Protein AF-A0AAD6DM71-F1 (afdb_monomer_lite)

Structure (mmCIF, N/CA/C/O backbone):
data_AF-A0AAD6DM71-F1
#
_entry.id   AF-A0AAD6DM71-F1
#
loop_
_atom_site.group_PDB
_atom_site.id
_atom_site.type_symbol
_atom_site.label_atom_id
_atom_site.label_alt_id
_atom_site.label_comp_id
_atom_site.label_asym_id
_atom_site.label_entity_id
_atom_site.label_seq_id
_atom_site.pdbx_PDB_ins_code
_atom_site.Cartn_x
_atom_site.Cartn_y
_atom_site.Cartn_z
_atom_site.occupancy
_atom_site.B_iso_or_equiv
_atom_site.auth_seq_id
_atom_site.auth_comp_id
_atom_site.auth_asym_id
_atom_site.auth_atom_id
_atom_site.pdbx_PDB_model_num
ATOM 1 N N . MET A 1 1 ? 9.563 -10.108 5.246 1.00 63.88 1 MET A N 1
ATOM 2 C CA . MET A 1 1 ? 9.127 -10.812 4.021 1.00 63.88 1 MET A CA 1
ATOM 3 C C . MET A 1 1 ? 7.774 -10.312 3.507 1.00 63.88 1 MET A C 1
ATOM 5 O O . MET A 1 1 ? 7.752 -9.778 2.412 1.00 63.88 1 MET A O 1
ATOM 9 N N . LEU A 1 2 ? 6.675 -10.372 4.280 1.00 80.88 2 LEU A N 1
ATOM 10 C CA . LEU A 1 2 ? 5.349 -9.862 3.848 1.00 80.88 2 LEU A CA 1
ATOM 11 C C . LEU A 1 2 ? 5.328 -8.441 3.230 1.00 80.88 2 LEU A C 1
ATOM 13 O O . LEU A 1 2 ? 4.625 -8.255 2.240 1.00 80.88 2 LEU A O 1
ATOM 17 N N . PRO A 1 3 ? 6.107 -7.454 3.722 1.00 83.38 3 PRO A N 1
ATOM 18 C CA . PRO A 1 3 ? 6.134 -6.116 3.121 1.00 83.38 3 PRO A CA 1
ATOM 19 C C . PRO A 1 3 ? 6.636 -6.101 1.672 1.00 83.38 3 PRO A C 1
ATOM 21 O O . PRO A 1 3 ? 6.088 -5.388 0.842 1.00 83.38 3 PRO A O 1
ATOM 24 N N . GLN A 1 4 ? 7.641 -6.921 1.357 1.00 84.81 4 GLN A N 1
ATOM 25 C CA . GLN A 1 4 ? 8.202 -7.021 0.007 1.00 84.81 4 GLN A CA 1
ATOM 26 C C . GLN A 1 4 ? 7.200 -7.681 -0.945 1.00 84.81 4 GLN A C 1
ATOM 28 O O . GLN A 1 4 ? 7.018 -7.204 -2.057 1.00 84.81 4 GLN A O 1
ATOM 33 N N . ILE A 1 5 ? 6.478 -8.708 -0.477 1.00 90.19 5 ILE A N 1
ATOM 34 C CA . ILE A 1 5 ? 5.402 -9.345 -1.253 1.00 90.19 5 ILE A CA 1
ATOM 35 C C . ILE A 1 5 ? 4.307 -8.321 -1.578 1.00 90.19 5 ILE A C 1
ATOM 37 O O . ILE A 1 5 ? 3.861 -8.253 -2.720 1.00 90.19 5 ILE A O 1
ATOM 41 N N . ALA A 1 6 ? 3.905 -7.492 -0.609 1.00 92.19 6 ALA A N 1
ATOM 42 C CA . ALA A 1 6 ? 2.906 -6.448 -0.831 1.00 92.19 6 ALA A CA 1
ATOM 43 C C . ALA A 1 6 ? 3.369 -5.402 -1.854 1.00 92.19 6 ALA A C 1
ATOM 45 O O . ALA A 1 6 ? 2.600 -5.056 -2.744 1.00 92.19 6 ALA A O 1
ATOM 46 N N . ILE A 1 7 ? 4.628 -4.961 -1.775 1.00 90.50 7 ILE A N 1
ATOM 47 C CA . ILE A 1 7 ? 5.231 -4.056 -2.766 1.00 90.50 7 ILE A CA 1
ATOM 48 C C . ILE A 1 7 ? 5.179 -4.676 -4.166 1.00 90.50 7 ILE A C 1
ATOM 50 O O . ILE A 1 7 ? 4.708 -4.025 -5.093 1.00 90.50 7 ILE A O 1
ATOM 54 N N . THR A 1 8 ? 5.598 -5.938 -4.321 1.00 91.38 8 THR A N 1
ATOM 55 C CA . THR A 1 8 ? 5.531 -6.643 -5.611 1.00 91.38 8 THR A CA 1
ATOM 56 C C . THR A 1 8 ? 4.101 -6.726 -6.132 1.00 91.38 8 THR A C 1
ATOM 58 O O . THR A 1 8 ? 3.880 -6.527 -7.321 1.00 91.38 8 THR A O 1
ATOM 61 N N . CYS A 1 9 ? 3.115 -6.967 -5.262 1.00 94.88 9 CYS A N 1
ATOM 6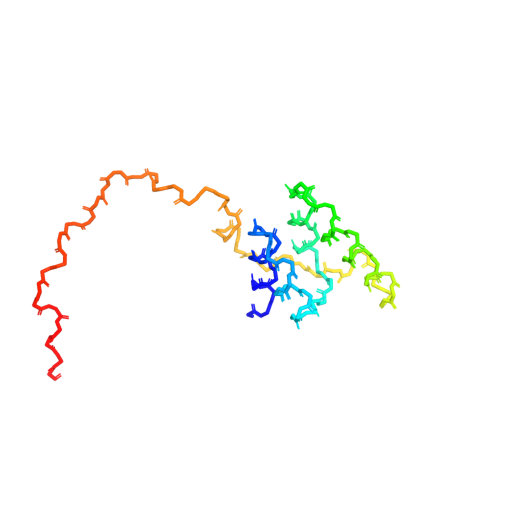2 C CA . CYS A 1 9 ? 1.721 -7.008 -5.696 1.00 94.88 9 CYS A CA 1
ATOM 63 C C . CYS A 1 9 ? 1.239 -5.660 -6.233 1.00 94.88 9 CYS A C 1
ATOM 65 O O . CYS A 1 9 ? 0.515 -5.650 -7.217 1.00 94.88 9 CYS A O 1
ATOM 67 N N . VAL A 1 10 ? 1.639 -4.545 -5.615 1.00 94.00 10 VAL A N 1
ATOM 68 C CA . VAL A 1 10 ? 1.277 -3.200 -6.089 1.00 94.00 10 VAL A CA 1
ATOM 69 C C . VAL A 1 10 ? 1.986 -2.873 -7.406 1.00 94.00 10 VAL A C 1
ATOM 71 O O . VAL A 1 10 ? 1.351 -2.379 -8.329 1.00 94.00 10 VAL A O 1
ATOM 74 N N . LEU A 1 11 ? 3.283 -3.180 -7.520 1.00 91.50 11 LEU A N 1
ATOM 75 C CA . LEU A 1 11 ? 4.066 -2.922 -8.737 1.00 91.50 11 LEU A CA 1
ATOM 76 C C . LEU A 1 11 ? 3.581 -3.741 -9.942 1.00 91.50 11 LEU A C 1
ATOM 78 O O . LEU A 1 11 ? 3.589 -3.240 -11.060 1.00 91.50 11 LEU A O 1
ATOM 82 N N . CYS A 1 12 ? 3.186 -4.996 -9.720 1.00 93.88 12 CYS A N 1
ATOM 83 C CA . CYS A 1 12 ? 2.758 -5.918 -10.776 1.00 93.88 12 CYS A CA 1
ATOM 84 C C . CYS A 1 12 ? 1.232 -5.993 -10.959 1.00 93.88 12 CYS A C 1
ATOM 86 O O . CYS A 1 12 ? 0.767 -6.848 -11.707 1.00 93.88 12 CYS A O 1
ATOM 88 N N . ASP A 1 13 ? 0.460 -5.152 -10.266 1.00 94.38 13 ASP A N 1
ATOM 89 C CA . ASP A 1 13 ? -1.011 -5.134 -10.299 1.00 94.38 13 ASP A CA 1
ATOM 90 C C . ASP A 1 13 ? -1.682 -6.479 -9.920 1.00 94.38 13 ASP A C 1
ATOM 92 O O . ASP A 1 13 ? -2.695 -6.913 -10.468 1.00 94.38 13 ASP A O 1
ATOM 96 N N . TYR A 1 14 ? -1.119 -7.190 -8.938 1.00 95.75 14 TYR A N 1
ATOM 97 C CA . TYR A 1 14 ? -1.661 -8.456 -8.429 1.00 95.75 14 TYR A CA 1
ATOM 98 C C . TYR A 1 14 ? -2.699 -8.236 -7.323 1.00 95.75 14 TYR A C 1
ATOM 100 O O . TYR A 1 14 ? -2.511 -8.661 -6.176 1.00 95.75 14 TYR A O 1
ATOM 108 N N . GLN A 1 15 ? -3.814 -7.578 -7.658 1.00 95.56 15 GLN A N 1
ATOM 109 C CA . GLN A 1 15 ? -4.861 -7.187 -6.704 1.00 95.56 15 GLN A CA 1
ATOM 110 C C . GLN A 1 15 ? -5.371 -8.357 -5.846 1.00 95.56 15 GLN A C 1
ATOM 112 O O . GLN A 1 15 ? -5.366 -8.258 -4.622 1.00 95.56 15 GLN A O 1
ATOM 117 N N . SER A 1 16 ? -5.728 -9.499 -6.440 1.00 96.12 1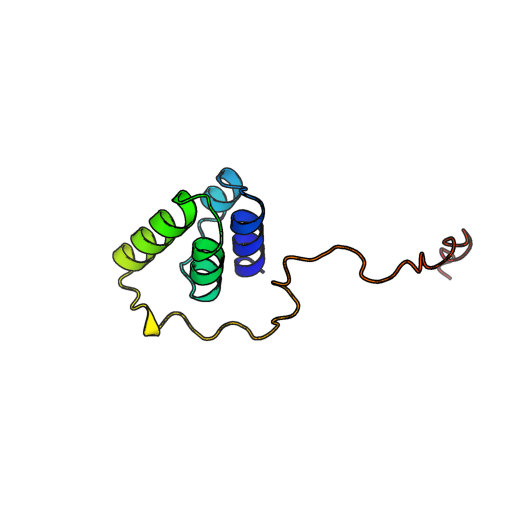6 SER A N 1
ATOM 118 C CA . SER A 1 16 ? -6.262 -10.634 -5.666 1.00 96.12 16 SER A CA 1
ATOM 119 C C . SER A 1 16 ? -5.258 -11.198 -4.652 1.00 96.12 16 SER A C 1
ATOM 121 O O . SER A 1 16 ? -5.638 -11.664 -3.577 1.00 96.12 16 SER A O 1
ATOM 123 N N . LEU A 1 17 ? -3.957 -11.166 -4.973 1.00 96.38 17 LEU A N 1
ATOM 124 C CA . LEU A 1 17 ? -2.912 -11.589 -4.040 1.00 96.38 17 LEU A CA 1
ATOM 125 C C . LEU A 1 17 ? -2.730 -10.564 -2.921 1.00 96.38 17 LEU A C 1
ATOM 127 O O . LEU A 1 17 ? -2.617 -10.953 -1.760 1.00 96.38 17 LEU A O 1
ATOM 131 N N . TYR A 1 18 ? -2.733 -9.279 -3.272 1.00 96.50 18 TYR A N 1
ATOM 132 C CA . TYR A 1 18 ? -2.679 -8.169 -2.328 1.00 96.50 18 TYR A CA 1
ATOM 133 C C . TYR A 1 18 ? -3.824 -8.242 -1.304 1.00 96.50 18 TYR A C 1
ATOM 135 O O . TYR A 1 18 ? -3.581 -8.213 -0.097 1.00 96.50 18 TYR A O 1
ATOM 143 N N . GLU A 1 19 ? -5.061 -8.428 -1.767 1.00 96.19 19 GLU A N 1
ATOM 144 C CA . GLU A 1 19 ? -6.239 -8.574 -0.905 1.00 96.19 19 GLU A CA 1
ATOM 145 C C . GLU A 1 19 ? -6.095 -9.784 0.025 1.00 96.19 19 GLU A C 1
ATOM 147 O O . GLU A 1 19 ? -6.354 -9.687 1.225 1.00 96.19 19 GLU A O 1
ATOM 152 N N . ARG A 1 20 ? -5.594 -10.910 -0.503 1.00 96.00 20 ARG A N 1
ATOM 153 C CA . ARG A 1 20 ? -5.383 -12.143 0.266 1.00 96.00 20 ARG A CA 1
ATOM 154 C C . ARG A 1 20 ? -4.344 -11.994 1.376 1.00 96.00 20 ARG A C 1
ATOM 156 O O . ARG A 1 20 ? -4.531 -12.559 2.450 1.00 96.00 20 ARG A O 1
ATOM 163 N N . ILE A 1 21 ? -3.235 -11.296 1.122 1.00 94.12 21 ILE A N 1
ATOM 164 C CA . ILE A 1 21 ? -2.187 -11.089 2.140 1.00 94.12 21 ILE A CA 1
ATOM 165 C C . ILE A 1 21 ? -2.534 -9.965 3.121 1.00 94.12 21 ILE A C 1
ATOM 167 O O . ILE A 1 21 ? -1.889 -9.873 4.164 1.00 94.12 21 ILE A O 1
ATOM 171 N N . ASN A 1 22 ? -3.537 -9.140 2.797 1.00 93.75 22 ASN A N 1
ATOM 172 C CA . ASN A 1 22 ? -4.132 -8.138 3.675 1.00 93.75 22 ASN A CA 1
ATOM 173 C C . ASN A 1 22 ? -3.081 -7.258 4.389 1.00 93.75 22 ASN A C 1
ATOM 175 O O . ASN A 1 22 ? -2.996 -7.276 5.621 1.00 93.75 22 ASN A O 1
ATOM 179 N N . PRO A 1 23 ? -2.230 -6.522 3.648 1.00 91.50 23 PRO A N 1
ATOM 180 C CA . PRO A 1 23 ? -1.054 -5.898 4.234 1.00 91.50 23 PRO A CA 1
ATOM 181 C C . PRO A 1 23 ? -1.428 -4.764 5.194 1.00 91.50 23 PRO A C 1
ATOM 183 O O . PRO A 1 23 ? -2.373 -4.004 4.969 1.00 91.50 23 PRO A O 1
ATOM 186 N N . THR A 1 24 ? -0.644 -4.625 6.265 1.00 90.12 24 THR A N 1
ATOM 187 C CA . THR A 1 24 ? -0.686 -3.439 7.127 1.00 90.12 24 THR A CA 1
ATOM 188 C C . THR A 1 24 ? -0.151 -2.234 6.350 1.00 90.12 24 THR A C 1
ATOM 190 O O . THR A 1 24 ? 0.920 -2.355 5.742 1.00 90.12 24 THR A O 1
ATOM 193 N N . PRO A 1 25 ? -0.830 -1.075 6.389 1.00 89.50 25 PRO A N 1
ATOM 194 C CA . PRO A 1 25 ? -0.317 0.151 5.793 1.00 89.50 25 PRO A CA 1
ATOM 195 C C . PRO A 1 25 ? 1.090 0.482 6.299 1.00 89.50 25 PRO A C 1
ATOM 197 O O . PRO A 1 25 ? 1.382 0.394 7.491 1.00 89.50 25 PRO A O 1
ATOM 200 N N . ARG A 1 26 ? 1.982 0.836 5.372 1.00 86.38 26 ARG A N 1
ATOM 201 C CA . ARG A 1 26 ? 3.367 1.251 5.634 1.00 86.38 26 ARG A CA 1
ATOM 202 C C . ARG A 1 26 ? 3.751 2.358 4.670 1.00 86.38 26 ARG A C 1
ATOM 204 O O . ARG A 1 26 ? 3.266 2.379 3.541 1.00 86.38 26 ARG A O 1
ATOM 211 N N . LYS A 1 27 ? 4.673 3.227 5.085 1.00 82.94 27 LYS A N 1
ATOM 212 C CA . LYS A 1 27 ? 5.099 4.387 4.296 1.00 82.94 27 LYS A CA 1
ATOM 213 C C . LYS A 1 27 ? 5.647 3.971 2.934 1.00 82.94 27 LYS A C 1
ATOM 215 O O . LYS A 1 27 ? 5.208 4.500 1.923 1.00 82.94 27 LYS A O 1
ATOM 220 N N . SER A 1 28 ? 6.518 2.960 2.907 1.00 83.62 28 SER A N 1
ATOM 221 C CA . SER A 1 28 ? 7.078 2.409 1.668 1.00 83.62 28 SER A CA 1
ATOM 222 C C . SER A 1 28 ? 6.002 1.883 0.714 1.00 83.62 28 SER A C 1
ATOM 224 O O . SER A 1 28 ? 6.061 2.141 -0.482 1.00 83.62 28 SER A O 1
ATOM 226 N N . LEU A 1 29 ? 4.983 1.198 1.235 1.00 87.12 29 LEU A N 1
ATOM 227 C CA . LEU A 1 29 ? 3.899 0.645 0.425 1.00 87.12 29 LEU A CA 1
ATOM 228 C C . LEU A 1 29 ? 2.982 1.743 -0.140 1.00 87.12 29 LEU A C 1
ATOM 230 O O . LEU A 1 29 ? 2.588 1.666 -1.300 1.00 87.12 29 LEU A O 1
ATOM 234 N N . ILE A 1 30 ? 2.699 2.789 0.644 1.00 88.62 30 ILE A N 1
ATOM 235 C CA . ILE A 1 30 ? 1.937 3.966 0.194 1.00 88.62 30 ILE A CA 1
ATOM 236 C C . ILE A 1 30 ? 2.720 4.750 -0.865 1.00 88.62 30 ILE A C 1
ATOM 238 O O . ILE A 1 30 ? 2.150 5.162 -1.872 1.00 88.62 30 ILE A O 1
ATOM 242 N N . GLU A 1 31 ? 4.025 4.950 -0.674 1.00 86.88 31 GLU A N 1
ATOM 243 C CA . GLU A 1 31 ? 4.875 5.628 -1.659 1.00 86.88 31 GLU A CA 1
ATOM 244 C C . GLU A 1 31 ? 4.931 4.877 -2.990 1.00 86.88 31 GLU A C 1
ATOM 246 O O . GLU A 1 31 ? 4.898 5.513 -4.041 1.00 86.88 31 GLU A O 1
ATOM 251 N N . VAL A 1 32 ? 4.978 3.542 -2.953 1.00 89.56 32 VAL A N 1
ATOM 252 C CA . VAL A 1 32 ? 4.885 2.713 -4.160 1.00 89.56 32 VAL A CA 1
ATOM 253 C C . VAL A 1 32 ? 3.501 2.850 -4.796 1.00 89.56 32 VAL A C 1
ATOM 255 O O . VAL A 1 32 ? 3.421 3.129 -5.987 1.00 89.56 32 VAL A O 1
ATOM 258 N N . ALA A 1 33 ? 2.418 2.753 -4.018 1.00 91.75 33 ALA A N 1
ATOM 259 C CA . ALA A 1 33 ? 1.054 2.895 -4.533 1.00 91.75 33 ALA A CA 1
ATOM 260 C C . ALA A 1 33 ? 0.791 4.264 -5.187 1.00 91.75 33 ALA A C 1
ATOM 262 O O . ALA A 1 33 ? 0.091 4.331 -6.188 1.00 91.75 33 ALA A O 1
ATOM 263 N N . ARG A 1 34 ? 1.405 5.349 -4.689 1.00 89.94 34 ARG A N 1
ATOM 264 C CA . ARG A 1 34 ? 1.326 6.692 -5.303 1.00 89.94 34 ARG A CA 1
ATOM 265 C C . ARG A 1 34 ? 1.982 6.795 -6.681 1.00 89.94 34 ARG A C 1
ATOM 267 O O . ARG A 1 34 ? 1.714 7.756 -7.396 1.00 89.94 34 ARG A O 1
ATOM 274 N N . ARG A 1 35 ? 2.888 5.876 -7.022 1.00 87.94 35 ARG A N 1
ATOM 275 C CA . ARG A 1 35 ? 3.629 5.873 -8.295 1.00 87.94 35 ARG A CA 1
ATOM 276 C C . ARG A 1 35 ? 2.969 5.008 -9.366 1.00 87.94 35 ARG A C 1
ATOM 278 O O . ARG A 1 35 ? 3.406 5.055 -10.509 1.00 87.94 35 ARG A O 1
ATOM 285 N N . ILE A 1 36 ? 1.974 4.207 -8.994 1.00 89.50 36 ILE A N 1
ATOM 286 C CA . ILE A 1 36 ? 1.277 3.289 -9.893 1.00 89.50 36 ILE A CA 1
ATOM 287 C C . ILE A 1 36 ? -0.046 3.917 -10.336 1.00 89.50 36 ILE A C 1
ATOM 289 O O . ILE A 1 36 ? -0.679 4.652 -9.584 1.00 89.50 36 ILE A O 1
ATOM 293 N N . GLU A 1 37 ? -0.455 3.637 -11.573 1.00 90.19 37 GLU A N 1
ATOM 294 C CA . GLU A 1 37 ? -1.664 4.215 -12.171 1.00 90.19 37 GLU A CA 1
ATOM 295 C C . GLU A 1 37 ? -2.956 3.664 -11.561 1.00 90.19 37 GLU A C 1
ATOM 297 O O . GLU A 1 37 ? -3.961 4.373 -11.526 1.00 90.19 37 GLU A O 1
ATOM 302 N N . ASN A 1 38 ? -2.944 2.417 -11.071 1.00 92.31 38 ASN A N 1
ATOM 303 C CA . ASN A 1 38 ? -4.117 1.797 -10.466 1.00 92.31 38 ASN A CA 1
ATOM 304 C C . ASN A 1 38 ? -4.456 2.474 -9.118 1.00 92.31 38 ASN A C 1
ATOM 306 O O . ASN A 1 38 ? -3.729 2.284 -8.135 1.00 92.31 38 ASN A O 1
ATOM 310 N N . PRO A 1 39 ? -5.584 3.209 -9.021 1.00 93.81 39 PRO A N 1
ATOM 311 C CA . PRO A 1 39 ? -5.930 3.960 -7.818 1.00 93.81 39 PRO A CA 1
ATOM 312 C C . PRO A 1 39 ? -6.381 3.070 -6.651 1.00 93.81 39 PRO A C 1
ATOM 314 O O . PRO A 1 39 ? -6.414 3.544 -5.513 1.00 93.81 39 PRO A O 1
ATOM 317 N N . PHE A 1 40 ? -6.721 1.799 -6.908 1.00 96.75 40 PHE A N 1
ATOM 318 C CA . PHE A 1 40 ? -7.229 0.862 -5.903 1.00 96.75 40 PHE A CA 1
ATOM 319 C C . PHE A 1 40 ? -6.300 0.760 -4.687 1.00 96.75 40 PHE A C 1
ATOM 321 O O . PHE A 1 40 ? -6.744 0.910 -3.550 1.00 96.75 40 PHE A O 1
ATOM 328 N N . TYR A 1 41 ? -5.002 0.549 -4.921 1.00 95.69 41 TYR A N 1
ATOM 329 C CA . TYR A 1 41 ? -4.046 0.283 -3.847 1.00 95.69 41 TYR A CA 1
ATOM 330 C C . TYR A 1 41 ? -3.877 1.46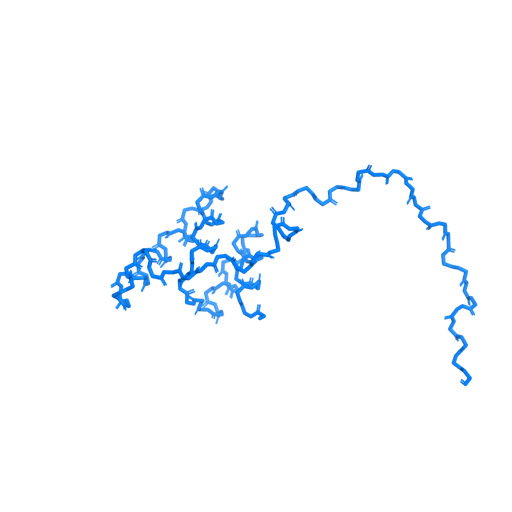6 -2.903 1.00 95.69 41 TYR A C 1
ATOM 332 O O . TYR A 1 41 ? -3.802 1.279 -1.690 1.00 95.69 41 TYR A O 1
ATOM 340 N N . LEU A 1 42 ? -3.816 2.685 -3.445 1.00 94.38 42 LEU A N 1
ATOM 341 C CA . LEU A 1 42 ? -3.669 3.881 -2.626 1.00 94.38 42 LEU A CA 1
ATOM 342 C C . LEU A 1 42 ? -4.918 4.101 -1.765 1.00 94.38 42 LEU A C 1
ATOM 344 O O . LEU A 1 42 ? -4.792 4.292 -0.559 1.00 94.38 42 LEU A O 1
ATOM 348 N N . GLN A 1 43 ? -6.106 3.990 -2.365 1.00 95.31 43 GLN A N 1
ATOM 349 C CA . GLN A 1 43 ? -7.376 4.170 -1.657 1.00 95.31 43 GLN A CA 1
ATOM 350 C C . GLN A 1 43 ? -7.568 3.137 -0.541 1.00 95.31 43 GLN A C 1
ATOM 352 O O . GLN A 1 43 ? -7.988 3.485 0.563 1.00 95.31 43 GLN A O 1
ATOM 357 N N . ASP A 1 44 ? -7.235 1.871 -0.802 1.00 95.62 44 ASP A N 1
ATOM 358 C CA . ASP A 1 44 ? -7.359 0.806 0.193 1.00 95.62 44 ASP A CA 1
ATOM 359 C C . ASP A 1 44 ? -6.371 0.993 1.358 1.00 95.62 44 ASP A C 1
ATOM 361 O O . ASP A 1 44 ? -6.747 0.872 2.526 1.00 95.62 44 ASP A O 1
ATOM 365 N N . LEU A 1 45 ? -5.121 1.376 1.073 1.00 93.56 45 LEU A N 1
ATOM 366 C CA . LEU A 1 45 ? -4.130 1.682 2.111 1.00 93.56 45 LEU A CA 1
ATOM 367 C C . LEU A 1 45 ? -4.539 2.884 2.966 1.00 93.56 45 LEU A C 1
ATOM 369 O O . LEU A 1 45 ? -4.376 2.841 4.189 1.00 93.56 45 LEU A O 1
ATOM 373 N N . GLU A 1 46 ? -5.075 3.935 2.342 1.00 91.00 46 GLU A N 1
ATOM 374 C CA . GLU A 1 46 ? -5.544 5.134 3.041 1.00 91.00 46 GLU A CA 1
ATOM 375 C C . GLU A 1 46 ? -6.731 4.826 3.958 1.00 91.00 46 GLU A C 1
ATOM 377 O O . GLU A 1 46 ? -6.746 5.219 5.132 1.00 91.00 46 GLU A O 1
ATOM 382 N N . LYS A 1 47 ? -7.689 4.042 3.451 1.00 93.31 47 LYS A N 1
ATOM 383 C CA . LYS A 1 47 ? -8.827 3.545 4.225 1.00 93.31 47 LYS A CA 1
ATOM 384 C C . LYS A 1 47 ? -8.368 2.733 5.436 1.00 93.31 47 LYS A C 1
ATOM 386 O O . LYS A 1 47 ? -8.758 3.044 6.558 1.00 93.31 47 LYS A O 1
ATOM 391 N N . ARG A 1 48 ? -7.495 1.740 5.238 1.00 91.94 48 ARG A N 1
ATOM 392 C CA . ARG A 1 48 ? -6.988 0.877 6.323 1.00 91.94 48 ARG A CA 1
ATOM 393 C C . ARG A 1 48 ? -6.258 1.656 7.404 1.00 91.94 48 ARG A C 1
ATOM 395 O O . ARG A 1 48 ? -6.399 1.346 8.581 1.00 91.94 48 ARG A O 1
ATOM 402 N N . ALA A 1 49 ? -5.444 2.631 7.018 1.00 88.12 49 ALA A N 1
ATOM 403 C CA . ALA A 1 49 ? -4.704 3.429 7.985 1.00 88.12 49 ALA A CA 1
ATOM 404 C C . ALA A 1 49 ? -5.640 4.330 8.798 1.00 88.12 49 ALA A C 1
ATOM 406 O O . ALA A 1 49 ? -5.468 4.427 10.011 1.00 88.12 49 ALA A O 1
ATOM 407 N N . THR A 1 50 ? -6.681 4.877 8.162 1.00 87.94 50 THR A N 1
ATOM 408 C CA . THR A 1 50 ? -7.750 5.610 8.854 1.00 87.94 50 THR A CA 1
ATOM 409 C C . THR A 1 50 ? -8.485 4.708 9.851 1.00 87.94 50 THR A C 1
ATOM 411 O O . THR A 1 50 ? -8.648 5.075 11.011 1.00 87.94 50 THR A O 1
ATOM 414 N N . GLU A 1 51 ? -8.875 3.498 9.435 1.00 89.50 51 GLU A N 1
ATOM 415 C CA . GLU A 1 51 ? -9.551 2.513 10.297 1.00 89.50 51 GLU A CA 1
ATOM 416 C C . GLU A 1 51 ? -8.679 2.048 11.475 1.00 89.50 51 GLU A C 1
ATOM 418 O O . GLU A 1 51 ? -9.200 1.723 12.541 1.00 89.50 51 GLU A O 1
ATOM 423 N N . GLN A 1 52 ? -7.354 2.024 11.302 1.00 84.12 52 GLN A N 1
ATOM 424 C CA . GLN A 1 52 ? -6.390 1.615 12.329 1.00 84.12 52 GLN A CA 1
ATOM 425 C C . GLN A 1 52 ? -5.887 2.782 13.194 1.00 84.12 52 GLN A C 1
ATOM 427 O O . GLN A 1 52 ? -5.091 2.550 14.104 1.00 84.12 52 GLN A O 1
ATOM 432 N N . GLY A 1 53 ? -6.327 4.020 12.930 1.00 83.38 53 GLY A N 1
ATOM 433 C CA . GLY A 1 53 ? -5.852 5.215 13.637 1.00 83.38 53 GLY A CA 1
ATOM 434 C C . GLY A 1 53 ? -4.350 5.464 13.461 1.00 83.38 53 GLY A C 1
ATOM 435 O O . GLY A 1 53 ? -3.694 5.965 14.373 1.00 83.38 53 GLY A O 1
ATOM 436 N N . LEU A 1 54 ? -3.782 5.047 12.324 1.00 77.19 54 LEU A N 1
ATOM 437 C CA . LEU A 1 54 ? -2.366 5.227 12.023 1.00 77.19 54 LEU A CA 1
ATOM 438 C C . LEU A 1 54 ? -2.134 6.636 11.476 1.00 77.19 54 LEU A C 1
ATOM 440 O O . LEU A 1 54 ? -2.534 6.952 10.358 1.00 77.19 54 LEU A O 1
ATOM 444 N N . GLU A 1 55 ? -1.432 7.460 12.248 1.00 68.06 55 GLU A N 1
ATOM 445 C CA . GLU A 1 55 ? -0.937 8.758 11.787 1.00 68.06 55 GLU A CA 1
ATOM 446 C C . GLU A 1 55 ? 0.172 8.570 10.740 1.00 68.06 55 GLU A C 1
ATOM 448 O O . GLU A 1 55 ? 1.086 7.753 10.913 1.00 68.06 55 GLU A O 1
ATOM 453 N N . TRP A 1 56 ? 0.132 9.353 9.657 1.00 61.56 56 TRP A N 1
ATOM 454 C CA . TRP A 1 56 ? 1.060 9.218 8.522 1.00 61.56 56 TRP A CA 1
ATOM 455 C C . TRP A 1 56 ? 2.537 9.365 8.897 1.00 61.56 56 TRP A C 1
ATOM 457 O O . TRP A 1 56 ? 3.401 8.782 8.238 1.00 61.56 56 TRP A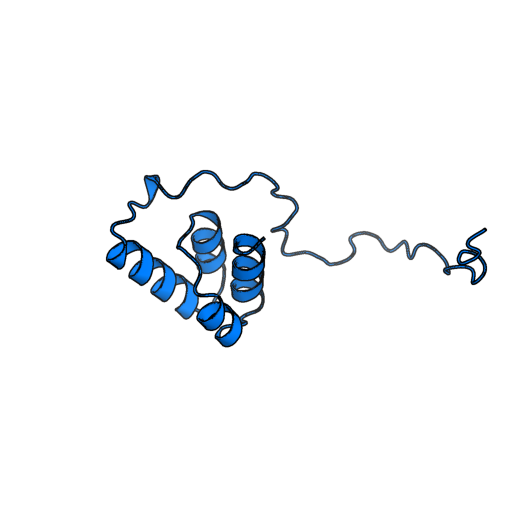 O 1
ATOM 467 N N . GLU A 1 57 ? 2.827 10.113 9.962 1.00 56.62 57 GLU A N 1
ATOM 468 C CA . GLU A 1 57 ? 4.180 10.311 10.487 1.00 56.62 57 GLU A CA 1
ATOM 469 C C . GLU A 1 57 ? 4.746 9.076 11.207 1.00 56.62 57 GLU A C 1
ATOM 471 O O . GLU A 1 57 ? 5.965 8.943 11.306 1.00 56.62 57 GLU A O 1
ATOM 476 N N . TYR A 1 58 ? 3.898 8.145 11.663 1.00 53.66 58 TYR A N 1
ATOM 477 C CA . TYR A 1 58 ? 4.313 6.975 12.451 1.00 53.66 58 TYR A CA 1
ATOM 478 C C . TYR A 1 58 ? 4.555 5.712 11.612 1.00 53.66 58 TYR A C 1
ATOM 480 O O . TYR A 1 58 ? 5.007 4.680 12.116 1.00 53.66 58 TYR A O 1
ATOM 488 N N . LEU A 1 59 ? 4.285 5.775 10.308 1.00 60.09 59 LEU A N 1
ATOM 489 C CA . LEU A 1 59 ? 4.651 4.717 9.380 1.00 60.09 59 LEU A CA 1
ATOM 490 C C . LEU A 1 59 ? 6.181 4.728 9.239 1.00 60.09 59 LEU A C 1
ATOM 492 O O . LEU A 1 59 ? 6.733 5.534 8.494 1.00 60.09 59 LEU A O 1
ATOM 496 N N . GLY A 1 60 ? 6.835 3.878 10.037 1.00 53.78 60 GLY A N 1
ATOM 497 C CA . GLY A 1 60 ? 8.275 3.870 10.303 1.00 53.78 60 GLY A CA 1
ATOM 498 C C . GLY A 1 60 ? 9.197 3.945 9.076 1.00 53.78 60 GLY A C 1
ATOM 499 O O . GLY A 1 60 ? 8.753 3.811 7.932 1.00 53.78 60 GLY A O 1
ATOM 500 N N . PRO A 1 61 ? 10.502 4.173 9.308 1.00 52.62 61 PRO A N 1
ATOM 501 C CA . PRO A 1 61 ? 11.463 4.424 8.244 1.00 52.62 61 PRO A CA 1
ATOM 502 C C . PRO A 1 61 ? 11.430 3.316 7.194 1.00 52.62 61 PRO A C 1
ATOM 504 O O . PRO A 1 61 ? 11.296 2.135 7.516 1.00 52.62 61 PRO A O 1
ATOM 507 N N . ILE A 1 62 ? 11.572 3.730 5.934 1.00 57.03 62 ILE A N 1
ATOM 508 C CA . ILE A 1 62 ? 11.828 2.831 4.814 1.00 57.03 62 ILE A CA 1
ATOM 509 C C . ILE A 1 62 ? 13.062 2.026 5.209 1.00 57.03 62 ILE A C 1
ATOM 511 O O . ILE A 1 62 ? 14.117 2.602 5.485 1.00 57.03 62 ILE A O 1
ATOM 515 N N . ASP A 1 63 ? 12.909 0.711 5.301 1.00 56.25 63 ASP A N 1
ATOM 516 C CA . ASP A 1 63 ? 13.988 -0.240 5.488 1.00 56.25 63 ASP A CA 1
ATOM 517 C C . ASP A 1 63 ? 14.957 -0.065 4.317 1.00 56.25 63 ASP A C 1
ATOM 519 O O . ASP A 1 63 ? 14.755 -0.567 3.215 1.00 56.25 63 ASP A O 1
ATOM 523 N N . GLY A 1 64 ? 15.961 0.784 4.548 1.00 49.44 64 GLY A N 1
ATOM 524 C CA . GLY A 1 64 ? 16.864 1.319 3.546 1.00 49.44 64 GLY A CA 1
ATOM 525 C C . GLY A 1 64 ? 17.615 0.220 2.812 1.00 49.44 64 GLY A C 1
ATOM 526 O O . GLY A 1 64 ? 18.714 -0.157 3.188 1.00 49.44 64 GLY A O 1
ATOM 527 N N . THR A 1 65 ? 17.035 -0.251 1.719 1.00 46.53 65 THR A N 1
ATOM 528 C CA . THR A 1 65 ? 17.742 -0.843 0.587 1.00 46.53 65 THR A CA 1
ATOM 529 C C . THR A 1 65 ? 17.055 -0.328 -0.670 1.00 46.53 65 THR A C 1
ATOM 531 O O . THR A 1 65 ? 16.277 -1.019 -1.324 1.00 46.53 65 THR A O 1
ATOM 534 N N . GLY A 1 66 ? 17.365 0.928 -1.017 1.00 46.53 66 GLY A N 1
ATOM 535 C CA . GLY A 1 66 ? 16.931 1.587 -2.258 1.00 46.53 66 GLY A CA 1
ATOM 536 C C . GLY A 1 66 ? 17.331 0.848 -3.544 1.00 46.53 66 GLY A C 1
ATOM 537 O O . GLY A 1 66 ? 16.921 1.245 -4.624 1.00 46.53 66 GLY A O 1
ATOM 538 N N . ALA A 1 67 ? 18.076 -0.254 -3.430 1.00 47.91 67 ALA A N 1
ATOM 539 C CA . ALA A 1 67 ? 18.389 -1.174 -4.514 1.00 47.91 67 ALA A CA 1
ATOM 540 C C . ALA A 1 67 ? 17.204 -2.059 -4.961 1.00 47.91 67 ALA A C 1
ATOM 542 O O . ALA A 1 67 ? 17.292 -2.670 -6.017 1.00 47.91 67 ALA A O 1
ATOM 543 N N . THR A 1 68 ? 16.112 -2.160 -4.191 1.00 52.06 68 THR A N 1
ATOM 544 C CA . THR A 1 68 ? 15.002 -3.098 -4.495 1.00 52.06 68 THR A CA 1
ATOM 545 C C . THR A 1 68 ? 13.798 -2.472 -5.205 1.00 52.06 68 THR A C 1
ATOM 547 O O . THR A 1 68 ? 12.911 -3.199 -5.639 1.00 52.06 68 THR A O 1
ATOM 550 N N . LEU A 1 69 ? 13.758 -1.141 -5.337 1.00 52.09 69 LEU A N 1
ATOM 551 C CA . LEU A 1 69 ? 12.653 -0.394 -5.963 1.00 52.09 69 LEU A CA 1
ATOM 552 C C . LEU A 1 69 ? 13.054 0.283 -7.281 1.00 52.09 69 LEU A C 1
ATOM 554 O O . LEU A 1 69 ? 12.339 1.158 -7.770 1.00 52.09 69 LEU A O 1
ATOM 558 N N . VAL A 1 70 ? 14.206 -0.083 -7.845 1.00 54.88 70 VAL A N 1
ATOM 559 C CA . VAL A 1 70 ? 14.573 0.353 -9.192 1.00 54.88 70 VAL A CA 1
ATOM 560 C C . VAL A 1 70 ? 13.653 -0.391 -10.159 1.00 54.88 70 VAL A C 1
ATOM 562 O O . VAL A 1 70 ? 13.708 -1.611 -10.256 1.00 54.88 70 VAL A O 1
ATOM 565 N N . ALA A 1 71 ? 12.757 0.354 -10.812 1.00 56.12 71 ALA A N 1
ATOM 566 C CA . ALA A 1 71 ? 11.804 -0.174 -11.791 1.00 56.12 71 ALA A CA 1
ATOM 567 C C . ALA A 1 71 ? 12.496 -0.715 -13.055 1.00 56.12 71 ALA A C 1
ATOM 569 O O . ALA A 1 71 ? 11.897 -1.469 -13.814 1.00 56.12 71 ALA A O 1
ATOM 570 N N . ASP A 1 72 ? 13.758 -0.339 -13.255 1.00 54.84 72 ASP A N 1
ATOM 571 C CA . ASP A 1 72 ? 14.581 -0.798 -14.356 1.00 54.84 72 ASP A CA 1
ATOM 572 C C . ASP A 1 72 ? 15.348 -2.069 -13.962 1.00 54.84 72 ASP A C 1
ATOM 574 O O . ASP A 1 72 ? 16.382 -2.031 -13.291 1.00 54.84 72 ASP A O 1
ATOM 578 N N . LEU A 1 73 ? 14.771 -3.212 -14.330 1.00 60.91 73 LEU A N 1
ATOM 579 C CA . LEU A 1 73 ? 15.432 -4.517 -14.318 1.00 60.91 73 LEU A CA 1
ATOM 580 C C . LEU A 1 73 ? 16.011 -4.858 -15.696 1.00 60.91 73 LEU A C 1
ATOM 582 O O . LEU A 1 73 ? 16.441 -6.001 -15.893 1.00 60.91 73 LEU A O 1
ATOM 586 N N . GLU A 1 74 ? 16.012 -3.927 -16.659 1.00 63.81 74 GLU A N 1
ATOM 587 C CA . GLU A 1 74 ? 16.678 -4.204 -17.920 1.00 63.81 74 GLU A CA 1
ATOM 588 C C . GLU A 1 74 ? 18.176 -4.388 -17.647 1.00 63.81 74 GLU A C 1
ATOM 590 O O . GLU A 1 74 ? 18.791 -3.635 -16.879 1.00 63.81 74 GLU A O 1
ATOM 595 N N . PRO A 1 75 ? 18.793 -5.437 -18.211 1.00 59.47 75 PRO A N 1
ATOM 596 C CA . PRO A 1 75 ? 20.219 -5.631 -18.068 1.00 59.47 75 PRO A CA 1
ATOM 597 C C . PRO A 1 75 ? 20.927 -4.414 -18.665 1.00 59.47 75 PRO A C 1
ATOM 599 O O . PRO A 1 75 ? 21.002 -4.246 -19.875 1.00 59.47 75 PRO A O 1
ATOM 602 N N . THR A 1 76 ? 21.526 -3.586 -17.814 1.00 61.03 76 THR A N 1
ATOM 603 C CA . THR A 1 76 ? 22.353 -2.433 -18.216 1.00 61.03 76 THR A CA 1
ATOM 604 C C . THR A 1 76 ? 23.698 -2.861 -18.817 1.00 61.03 76 THR A C 1
ATOM 606 O O . THR A 1 76 ? 24.641 -2.078 -18.913 1.00 61.03 76 THR A O 1
ATOM 609 N N . THR A 1 77 ? 23.849 -4.137 -19.175 1.00 61.22 77 THR A N 1
ATOM 610 C CA . THR A 1 77 ? 25.097 -4.720 -19.654 1.00 61.22 77 THR A CA 1
ATOM 611 C C . THR A 1 77 ? 24.813 -5.920 -20.560 1.00 61.22 77 THR A C 1
ATOM 613 O O . THR A 1 77 ? 24.228 -6.905 -20.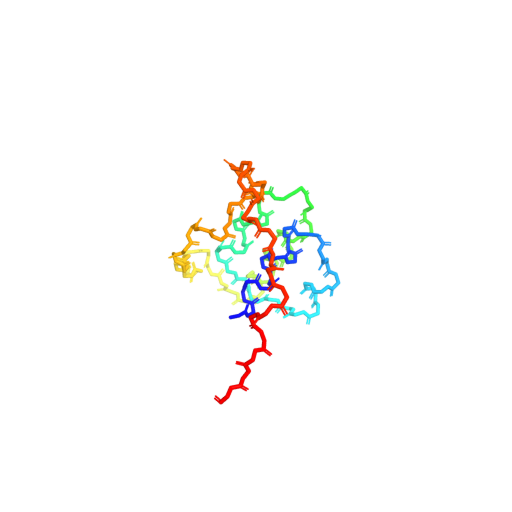124 1.00 61.22 77 THR A O 1
ATOM 616 N N . ASP A 1 78 ? 25.345 -5.888 -21.785 1.00 63.09 78 ASP A N 1
ATOM 617 C CA . ASP A 1 78 ? 25.255 -6.965 -22.794 1.00 63.09 78 ASP A CA 1
ATOM 618 C C . ASP A 1 78 ? 26.113 -8.209 -22.478 1.00 63.09 78 ASP A C 1
ATOM 620 O O . ASP A 1 78 ? 26.296 -9.100 -23.310 1.00 63.09 78 ASP A O 1
ATOM 624 N N . HIS A 1 79 ? 26.690 -8.293 -21.278 1.00 59.06 79 HIS A N 1
ATOM 625 C CA . HIS A 1 79 ? 27.517 -9.433 -20.892 1.00 59.06 79 HIS A CA 1
ATOM 626 C C . HIS A 1 79 ? 26.622 -10.588 -20.456 1.00 59.06 79 HIS A C 1
ATOM 628 O O . HIS A 1 79 ? 26.372 -10.806 -19.270 1.00 59.06 79 HIS A O 1
ATOM 634 N N . VAL A 1 80 ? 26.204 -11.393 -21.429 1.00 61.06 80 VAL A N 1
ATOM 635 C CA . VAL A 1 80 ? 25.800 -12.773 -21.170 1.00 61.06 80 VAL A CA 1
ATOM 636 C C . VAL A 1 80 ? 27.021 -13.475 -20.574 1.00 61.06 80 VAL A C 1
ATOM 638 O O . VAL A 1 80 ? 27.994 -13.760 -21.274 1.00 61.06 80 VAL A O 1
ATOM 641 N N . ARG A 1 81 ? 27.017 -13.718 -19.258 1.00 56.25 81 ARG A N 1
ATOM 642 C CA . ARG A 1 81 ? 28.018 -14.589 -18.634 1.00 56.25 81 ARG A CA 1
ATOM 643 C C . ARG A 1 81 ? 27.897 -15.945 -19.333 1.00 56.25 81 ARG A C 1
ATOM 645 O O . ARG A 1 81 ? 26.834 -16.557 -19.301 1.00 56.25 81 ARG A O 1
ATOM 652 N N . GLY A 1 82 ? 28.958 -16.316 -20.050 1.00 61.84 82 GLY A N 1
ATOM 653 C CA . GLY A 1 82 ? 28.985 -17.440 -20.982 1.00 61.84 82 GLY A CA 1
ATOM 654 C C . GLY A 1 82 ? 28.491 -18.756 -20.381 1.00 61.84 82 GLY A C 1
ATOM 655 O O . GLY A 1 82 ? 28.465 -18.922 -19.164 1.00 61.84 82 GLY A O 1
ATOM 656 N N . ALA A 1 83 ? 28.095 -19.658 -21.284 1.00 60.72 83 ALA A N 1
ATOM 657 C CA . ALA A 1 83 ? 27.460 -20.948 -21.036 1.00 60.72 83 ALA A CA 1
ATOM 658 C C . ALA A 1 83 ? 27.802 -21.579 -19.676 1.00 60.72 83 ALA A C 1
ATOM 660 O O . ALA A 1 83 ? 28.971 -21.786 -19.344 1.00 60.72 83 ALA A O 1
ATOM 661 N N . ILE A 1 84 ? 26.764 -21.951 -18.922 1.00 60.50 84 ILE A N 1
ATOM 662 C CA . ILE A 1 84 ? 26.907 -22.879 -17.802 1.00 60.50 84 ILE A CA 1
ATOM 663 C C . ILE A 1 84 ? 27.470 -24.173 -18.391 1.00 60.50 84 ILE A C 1
ATOM 665 O O . ILE A 1 84 ? 26.767 -24.907 -19.086 1.00 60.50 84 ILE A O 1
ATOM 669 N N . TYR A 1 85 ? 28.757 -24.429 -18.166 1.00 59.31 85 TYR A N 1
ATOM 670 C CA . TYR A 1 85 ? 29.352 -25.702 -18.538 1.00 59.31 85 TYR A CA 1
ATOM 671 C C . TYR A 1 85 ? 28.666 -26.804 -17.716 1.00 59.31 85 TYR A C 1
ATOM 673 O O . TYR A 1 85 ? 28.578 -26.669 -16.491 1.00 59.31 85 TYR A O 1
ATOM 681 N N . PRO A 1 86 ? 28.210 -27.905 -18.339 1.00 53.41 86 PRO A N 1
ATOM 682 C CA . PRO A 1 86 ? 27.427 -28.955 -17.679 1.00 53.41 86 PRO A CA 1
ATOM 683 C C . PRO A 1 86 ? 28.223 -29.817 -16.670 1.00 53.41 86 PRO A C 1
ATOM 685 O O . PRO A 1 86 ? 27.831 -30.939 -16.380 1.00 53.41 86 PRO A O 1
ATOM 688 N N . GLY A 1 87 ? 29.337 -29.318 -16.122 1.00 58.56 87 GLY A N 1
ATOM 689 C CA . GLY A 1 87 ? 30.201 -30.029 -15.170 1.00 58.56 87 GLY A CA 1
ATOM 690 C C . GLY A 1 87 ? 30.161 -29.514 -13.726 1.00 58.56 87 GLY A C 1
ATOM 691 O O . GLY A 1 87 ? 30.842 -30.074 -12.877 1.00 58.56 87 GLY A O 1
ATOM 692 N N . ALA A 1 88 ? 29.395 -28.461 -13.420 1.00 55.75 88 ALA A N 1
ATOM 693 C CA . ALA A 1 88 ? 29.355 -27.849 -12.083 1.00 55.75 88 ALA A CA 1
ATOM 694 C C . ALA A 1 88 ? 28.287 -28.452 -11.138 1.00 55.75 88 ALA A C 1
ATOM 696 O O . ALA A 1 88 ? 27.831 -27.780 -10.219 1.00 55.75 88 ALA A O 1
ATOM 697 N N . MET A 1 89 ? 27.879 -29.705 -11.370 1.00 58.81 89 MET A N 1
ATOM 698 C CA . MET A 1 89 ? 27.023 -30.502 -10.474 1.00 58.81 89 MET A CA 1
ATOM 699 C C . MET A 1 89 ? 27.701 -31.838 -10.133 1.00 58.81 89 MET A C 1
ATOM 701 O O . MET A 1 89 ? 27.107 -32.901 -10.273 1.00 58.81 89 MET A O 1
ATOM 705 N N . ASN A 1 90 ? 28.963 -31.795 -9.708 1.00 51.31 90 ASN A N 1
ATOM 706 C CA . ASN A 1 90 ? 29.535 -32.906 -8.953 1.00 51.31 90 ASN A CA 1
ATOM 707 C C . ASN A 1 90 ? 29.584 -32.497 -7.482 1.00 51.31 90 ASN A C 1
ATOM 709 O O . ASN A 1 90 ? 30.515 -31.814 -7.058 1.00 51.31 90 ASN A O 1
ATOM 713 N N . ASP A 1 91 ? 28.571 -32.923 -6.730 1.00 57.28 91 ASP A N 1
ATOM 714 C CA . ASP A 1 91 ? 28.696 -33.089 -5.285 1.00 57.28 91 ASP A CA 1
ATOM 715 C C . ASP A 1 91 ? 29.659 -34.262 -5.042 1.00 57.28 91 ASP A C 1
ATOM 717 O O . ASP A 1 91 ? 29.465 -35.364 -5.564 1.00 57.28 91 ASP A O 1
ATOM 721 N N . SER A 1 92 ? 3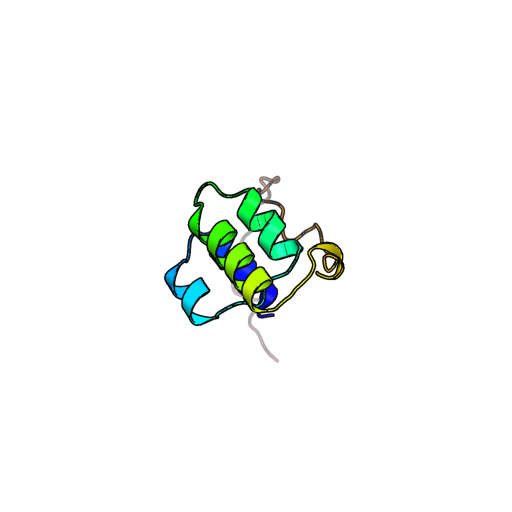0.732 -34.018 -4.291 1.00 53.38 92 SER A N 1
ATOM 722 C CA . SER A 1 92 ? 31.534 -35.054 -3.625 1.00 53.38 92 SER A CA 1
ATOM 723 C C . SER A 1 92 ? 31.496 -34.812 -2.129 1.00 53.38 92 SER A C 1
ATOM 725 O O . SER A 1 92 ? 31.585 -33.626 -1.740 1.00 53.38 92 SER A O 1
#

Radius of gyration: 18.45 Å; chains: 1; bounding box: 41×45×36 Å

pLDDT: mean 76.44, std 17.37, range [46.53, 96.75]

Organism: NCBI:txid40994

Sequence (92 aa):
MLPQIAITCVLCDYQSLYERINPTPRKSLIEVARRIENPFYLQDLEKRATEQGLEWEYLGPIDGTGATLVADLEPTTDHVRGAIYPGAMNDS

Secondary structure (DSSP, 8-state):
-HHHHHHHHHHTT-HHHHHHH-PPP-HHHHHHHTTSS-HHHHHHHHHHHHHTT--GGGSPPP-S-TTS--S--S-SS--------TT-----

Foldseek 3Di:
DLVLVLLVCLLVVVVVVNVVSVDAQALVSLVSNVVDPPVVSNVVSVVRCVVVVNDNVPRDDDPPDPVSPPPDPDPPDPDPPDDPDPPPPDDD